Protein AF-0000000073223375 (afdb_homodimer)

Secondary structure (DSSP, 8-state):
-----TTEEEEEESSGGG-EEEEEEHHHHTSHHHHHHHHHHHHHH-TTTSSEEE-S-HHHHHHHHHHH-SSSS-SEEE-/-----TTEEEEEESSGGG-EEEEEEHHHHTSHHHHHHHHHHHHHH-TTTSSEEE-S-HHHHHHHHHHH-SSSS-SEEE-

Solvent-accessible surface area (backbone atoms only — not comparable to full-atom values): 8480 Å² total; per-residue (Å²): 123,81,75,78,53,87,66,47,43,60,31,38,26,20,59,82,90,60,50,43,55,32,33,31,26,50,73,37,52,60,32,67,68,45,43,49,44,37,52,53,17,15,68,73,62,32,63,86,55,16,18,31,26,30,69,45,58,50,68,59,50,53,50,49,35,52,65,58,35,92,47,9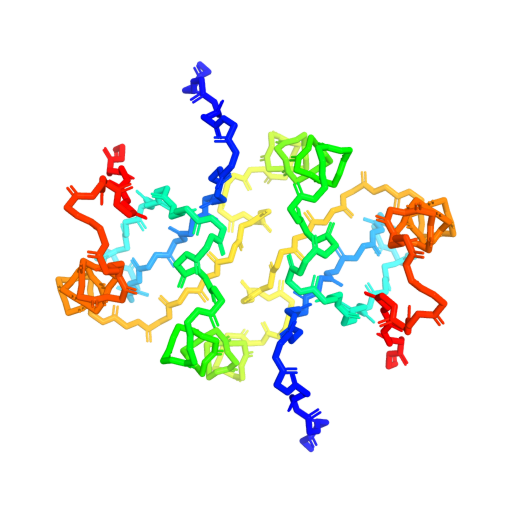7,55,80,30,54,46,78,113,124,80,74,77,53,85,66,46,44,61,31,36,27,20,60,83,92,61,50,43,55,31,34,31,27,51,71,36,51,60,32,66,72,47,43,51,44,35,52,52,16,15,68,73,62,32,66,83,55,16,18,31,26,30,70,45,60,52,69,60,50,53,52,50,35,54,65,58,35,92,46,96,55,78,32,56,46,80,113

Sequence (158 aa):
MEQVRKGYVPVLVGKGKSTEKIWVSIEAIQHPTVVQLLHQSADELGYQQGVLRIIYDVNIFKDIIHNASNNYLSTYICIMEQVRKGYVPVLVGKGKSTEKIWVSIEAIQHPTVVQLLHQSADELGYQQGVLRIIYDVNIFKDIIHNASNNYLSTYICI

Organism: Cajanus cajan (NCBI:txid3821)

InterPro domains:
  IPR003676 Small auxin-up RNA [PF02519] (4-65)
  IPR003676 Small auxin-up RNA [PTHR31374] (4-65)

Foldseek 3Di:
DPPLPPQWDWDWDDDDPPIDIDTHGPVVCPPPVNVVVLVVVCVVVPVVVSDDDDDDDPVVVCVVQCVVDPDNDRSDDDD/DPPLPPQWDWDWDDDDPPTDIDTHGPVVCPPPVNVVVLVVVCVVVPVVVSDDDDDDDPVVVCVVQCVVDPDNDRSDDDD

Structure (mmCIF, N/CA/C/O backbone):
data_AF-0000000073223375-model_v1
#
loop_
_entity.id
_entity.type
_entity.pdbx_description
1 polymer 'Uncharacterized protein'
#
loop_
_atom_site.group_PDB
_atom_site.id
_atom_site.type_symbol
_atom_site.label_atom_id
_atom_site.label_alt_id
_atom_site.label_comp_id
_atom_site.label_asym_id
_atom_site.label_entity_id
_atom_site.label_seq_id
_atom_site.pdbx_PDB_ins_code
_atom_site.Cartn_x
_atom_site.Cartn_y
_atom_site.Cartn_z
_atom_site.occupancy
_atom_site.B_iso_or_equiv
_atom_site.auth_seq_id
_atom_site.auth_comp_id
_atom_site.auth_asym_id
_atom_site.auth_atom_id
_atom_site.pdbx_PDB_model_num
ATOM 1 N N . MET A 1 1 ? -1.456 12.875 -15.969 1 30.23 1 MET A N 1
ATOM 2 C CA . MET A 1 1 ? -1.954 11.719 -15.234 1 30.23 1 MET A CA 1
ATOM 3 C C . MET A 1 1 ? -1.073 10.5 -15.492 1 30.23 1 MET A C 1
ATOM 5 O O . MET A 1 1 ? -0.977 10.016 -16.625 1 30.23 1 MET A O 1
ATOM 9 N N . GLU A 1 2 ? -0.02 10.414 -14.742 1 42.69 2 GLU A N 1
ATOM 10 C CA . GLU A 1 2 ? 0.84 9.273 -15.047 1 42.69 2 GLU A CA 1
ATOM 11 C C . GLU A 1 2 ? 0.046 7.969 -15.055 1 42.69 2 GLU A C 1
ATOM 13 O O . GLU A 1 2 ? -0.894 7.801 -14.273 1 42.69 2 GLU A O 1
ATOM 18 N N . GLN A 1 3 ? -0.211 7.508 -16.094 1 43.41 3 GLN A N 1
ATOM 19 C CA . GLN A 1 3 ? -0.969 6.277 -16.312 1 43.41 3 GLN A CA 1
ATOM 20 C C . GLN A 1 3 ? -0.604 5.223 -15.266 1 43.41 3 GLN A C 1
ATOM 22 O O . GLN A 1 3 ? 0.572 4.898 -15.094 1 43.41 3 GLN A O 1
ATOM 27 N N . VAL A 1 4 ? -1.382 5.199 -14.156 1 52.53 4 VAL A N 1
ATOM 28 C CA . VAL A 1 4 ? -1.35 4.145 -13.156 1 52.53 4 VAL A CA 1
ATOM 29 C C . VAL A 1 4 ? -1.248 2.783 -13.844 1 52.53 4 VAL A C 1
ATOM 31 O O . VAL A 1 4 ? -2.008 2.488 -14.766 1 52.53 4 VAL A O 1
ATOM 34 N N . ARG A 1 5 ? -0.067 2.256 -13.875 1 58.19 5 ARG A N 1
ATOM 35 C CA . ARG A 1 5 ? 0.084 0.911 -14.422 1 58.19 5 ARG A CA 1
ATOM 36 C C . ARG A 1 5 ? -0.666 -0.113 -13.578 1 58.19 5 ARG A C 1
ATOM 38 O O . ARG A 1 5 ? -0.575 -0.096 -12.344 1 58.19 5 ARG A O 1
ATOM 45 N N . LYS A 1 6 ? -1.562 -0.771 -14.172 1 62.94 6 LYS A N 1
ATOM 46 C CA . LYS A 1 6 ? -2.23 -1.904 -13.539 1 62.94 6 LYS A CA 1
ATOM 47 C C . LYS A 1 6 ? -1.228 -2.801 -12.82 1 62.94 6 LYS A C 1
ATOM 49 O O . LYS A 1 6 ? -0.132 -3.049 -13.328 1 62.94 6 LYS A O 1
ATOM 54 N N . GLY A 1 7 ? -1.482 -3.184 -11.484 1 69.62 7 GLY A N 1
ATOM 55 C CA . GLY A 1 7 ? -0.642 -4.121 -10.758 1 69.62 7 GLY A CA 1
ATOM 56 C C . GLY A 1 7 ? 0.443 -3.447 -9.945 1 69.62 7 GLY A C 1
ATOM 57 O O . GLY A 1 7 ? 1.255 -4.117 -9.305 1 69.62 7 GLY A O 1
ATOM 58 N N . TYR A 1 8 ? 0.404 -2.035 -10.094 1 79.62 8 TYR A N 1
ATOM 59 C CA . TYR A 1 8 ? 1.424 -1.325 -9.328 1 79.62 8 TYR A CA 1
ATOM 60 C C . TYR A 1 8 ? 0.788 -0.421 -8.281 1 79.62 8 TYR A C 1
ATOM 62 O O . TYR A 1 8 ? -0.324 0.075 -8.469 1 79.62 8 TYR A O 1
ATOM 70 N N . VAL A 1 9 ? 1.476 -0.187 -7.172 1 81.31 9 VAL A N 1
ATOM 71 C CA . VAL A 1 9 ? 1.057 0.727 -6.117 1 81.31 9 VAL A CA 1
ATOM 72 C C . VAL A 1 9 ? 2.115 1.81 -5.918 1 81.31 9 VAL A C 1
ATOM 74 O O . VAL A 1 9 ? 3.314 1.527 -5.957 1 81.31 9 VAL A O 1
ATOM 77 N N . PRO A 1 10 ? 1.674 3.021 -5.844 1 84.31 10 PRO A N 1
ATOM 78 C CA . PRO A 1 10 ? 2.643 4.086 -5.57 1 84.31 10 PRO A CA 1
ATOM 79 C C . PRO A 1 10 ? 3.209 4.016 -4.156 1 84.31 10 PRO A C 1
ATOM 81 O O . PRO A 1 10 ? 2.463 3.787 -3.199 1 84.31 10 PRO A O 1
ATOM 84 N N . VAL A 1 11 ? 4.516 4.184 -3.996 1 89.94 11 VAL A N 1
ATOM 85 C CA . VAL A 1 11 ? 5.23 4.191 -2.721 1 89.94 11 VAL A CA 1
ATOM 86 C C . VAL A 1 11 ? 6.184 5.379 -2.672 1 89.94 11 VAL A C 1
ATOM 88 O O . VAL A 1 11 ? 6.953 5.609 -3.609 1 89.94 11 VAL A O 1
ATOM 91 N N . LEU A 1 12 ? 6.051 6.164 -1.656 1 91.06 12 LEU A N 1
ATOM 92 C CA . LEU A 1 12 ? 7.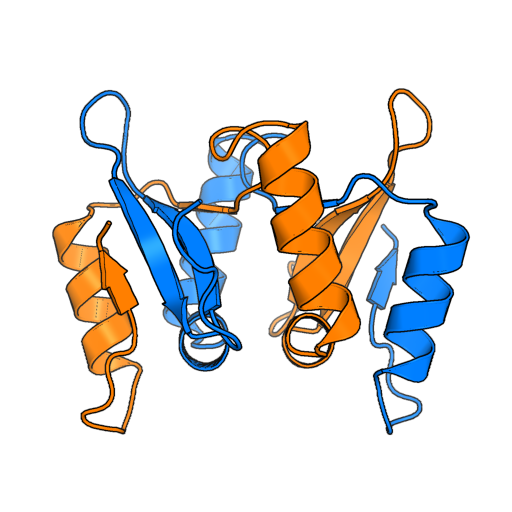047 7.191 -1.392 1 91.06 12 LEU A CA 1
ATOM 93 C C . LEU A 1 12 ? 8.164 6.652 -0.506 1 91.06 12 LEU A C 1
ATOM 95 O O . LEU A 1 12 ? 7.906 6.152 0.592 1 91.06 12 LEU A O 1
ATOM 99 N N . VAL A 1 13 ? 9.297 6.656 -1.009 1 93.81 13 VAL A N 1
ATOM 100 C CA . VAL A 1 13 ? 10.438 6.117 -0.274 1 93.81 13 VAL A CA 1
ATOM 101 C C . VAL A 1 13 ? 11.453 7.227 -0.014 1 93.81 13 VAL A C 1
ATOM 103 O O . VAL A 1 13 ? 11.75 8.031 -0.903 1 93.81 13 VAL A O 1
ATOM 106 N N . GLY A 1 14 ? 11.883 7.25 1.229 1 93.44 14 GLY A N 1
ATOM 107 C CA . GLY A 1 14 ? 12.945 8.195 1.545 1 93.44 14 GLY A CA 1
ATOM 108 C C . GLY A 1 14 ? 12.719 8.922 2.857 1 93.44 14 GLY A C 1
ATOM 109 O O . GLY A 1 14 ? 11.758 8.648 3.572 1 93.44 14 GLY A O 1
ATOM 110 N N . LYS A 1 15 ? 13.664 9.805 3.092 1 87.75 15 LYS A N 1
ATOM 111 C CA . LYS A 1 15 ? 13.625 10.656 4.281 1 87.75 15 LYS A CA 1
ATOM 112 C C . LYS A 1 15 ? 13.719 12.125 3.906 1 87.75 15 LYS A C 1
ATOM 114 O O . LYS A 1 15 ? 14.625 12.523 3.164 1 87.75 15 LYS A O 1
ATOM 119 N N . GLY A 1 16 ? 12.797 12.891 4.289 1 83.12 16 GLY A N 1
ATOM 120 C CA . GLY A 1 16 ? 12.859 14.328 4.062 1 83.12 16 GLY A CA 1
ATOM 121 C C . GLY A 1 16 ? 12.906 14.695 2.592 1 83.12 16 GLY A C 1
ATOM 122 O O . GLY A 1 16 ? 12.062 14.258 1.807 1 83.12 16 GLY A O 1
ATOM 123 N N . LYS A 1 17 ? 13.945 15.438 2.127 1 85.56 17 LYS A N 1
ATOM 124 C CA . LYS A 1 17 ? 14.078 15.961 0.772 1 85.56 17 LYS A CA 1
ATOM 125 C C . LYS A 1 17 ? 14.547 14.875 -0.197 1 85.56 17 LYS A C 1
ATOM 127 O O . LYS A 1 17 ? 14.461 15.047 -1.415 1 85.56 17 LYS A O 1
ATOM 132 N N . SER A 1 18 ? 14.961 13.781 0.251 1 88.69 18 SER A N 1
ATOM 133 C CA . SER A 1 18 ? 15.453 12.703 -0.593 1 88.69 18 SER A CA 1
ATOM 134 C C . SER A 1 18 ? 14.352 11.68 -0.876 1 88.69 18 SER A C 1
ATOM 136 O O . SER A 1 18 ? 14.641 10.516 -1.172 1 88.69 18 SER A O 1
ATOM 138 N N . THR A 1 19 ? 13.172 12.062 -0.859 1 89.38 19 THR A N 1
ATOM 139 C CA . THR A 1 19 ? 12.047 11.156 -1.066 1 89.38 19 THR A CA 1
ATOM 140 C C . THR A 1 19 ? 11.719 11.031 -2.551 1 89.38 19 THR A C 1
ATOM 142 O O . THR A 1 19 ? 11.75 12.016 -3.287 1 89.38 19 THR A O 1
ATOM 145 N N . GLU A 1 20 ? 11.453 9.781 -2.998 1 89.69 20 GLU A N 1
ATOM 146 C CA . GLU A 1 20 ? 11.047 9.508 -4.375 1 89.69 20 GLU A CA 1
ATOM 147 C C . GLU A 1 20 ? 9.727 8.75 -4.418 1 89.69 20 GLU A C 1
ATOM 149 O O . GLU A 1 20 ? 9.469 7.887 -3.576 1 89.69 20 GLU A O 1
ATOM 154 N N . LYS A 1 21 ? 8.953 9.086 -5.426 1 87.19 21 LYS A N 1
ATOM 155 C CA . LYS A 1 21 ? 7.773 8.289 -5.738 1 87.19 21 LYS A CA 1
ATOM 156 C C . LYS A 1 21 ? 8.117 7.121 -6.66 1 87.19 21 LYS A C 1
ATOM 158 O O . LYS A 1 21 ? 8.664 7.32 -7.746 1 87.19 21 LYS A O 1
ATOM 163 N N . ILE A 1 22 ? 7.84 5.918 -6.184 1 88.69 22 ILE A N 1
ATOM 164 C CA . ILE A 1 22 ? 8.156 4.703 -6.93 1 88.69 22 ILE A CA 1
ATOM 165 C C . ILE A 1 22 ? 6.891 3.875 -7.129 1 88.69 22 ILE A C 1
ATOM 167 O O . ILE A 1 22 ? 6.137 3.646 -6.18 1 88.69 22 ILE A O 1
ATOM 171 N N . TRP A 1 23 ? 6.73 3.469 -8.289 1 83.69 23 TRP A N 1
ATOM 172 C CA . TRP A 1 23 ? 5.676 2.502 -8.57 1 83.69 23 TRP A CA 1
ATOM 173 C C . TRP A 1 23 ? 6.188 1.074 -8.414 1 83.69 23 TRP A C 1
ATOM 175 O O . TRP A 1 23 ? 7.102 0.655 -9.133 1 83.69 23 TRP A O 1
ATOM 185 N N . VAL A 1 24 ? 5.652 0.366 -7.434 1 87.44 24 VAL A N 1
ATOM 186 C CA . VAL A 1 24 ? 6.121 -0.971 -7.09 1 87.44 24 VAL A CA 1
ATOM 187 C C . VAL A 1 24 ? 5.051 -2.002 -7.441 1 87.44 24 VAL A C 1
ATOM 189 O O . VAL A 1 24 ? 3.867 -1.79 -7.18 1 87.44 24 VAL A O 1
ATOM 192 N N . SER A 1 25 ? 5.449 -3.061 -8.141 1 81.5 25 SER A N 1
ATOM 193 C CA . SER A 1 25 ? 4.484 -4.121 -8.422 1 81.5 25 SER A CA 1
ATOM 194 C C . SER A 1 25 ? 3.889 -4.68 -7.133 1 81.5 25 SER A C 1
ATOM 196 O O . SER A 1 25 ? 4.562 -4.727 -6.098 1 81.5 25 SER A O 1
ATOM 198 N N . ILE A 1 26 ? 2.684 -5.066 -7.102 1 76.31 26 ILE A N 1
ATOM 199 C CA . ILE A 1 26 ? 2.004 -5.621 -5.938 1 76.31 26 ILE A CA 1
ATOM 200 C C . ILE A 1 26 ? 2.738 -6.867 -5.457 1 76.31 26 ILE A C 1
ATOM 202 O O . ILE A 1 26 ? 2.844 -7.109 -4.25 1 76.31 26 ILE A O 1
ATOM 206 N N . GLU A 1 27 ? 3.227 -7.645 -6.441 1 76.56 27 GLU A N 1
ATOM 207 C CA . GLU A 1 27 ? 3.98 -8.844 -6.082 1 76.56 27 GLU A CA 1
ATOM 208 C C . GLU A 1 27 ? 5.199 -8.492 -5.238 1 76.56 27 GLU A C 1
ATOM 210 O O . GLU A 1 27 ? 5.48 -9.156 -4.238 1 76.56 27 GLU A O 1
ATOM 215 N N . ALA A 1 28 ? 5.879 -7.457 -5.602 1 82.94 28 ALA A N 1
ATOM 216 C CA . ALA A 1 28 ? 7.09 -7.059 -4.891 1 82.94 28 ALA A CA 1
ATOM 217 C C . ALA A 1 28 ? 6.766 -6.555 -3.486 1 82.94 28 ALA A C 1
ATOM 219 O O . ALA A 1 28 ? 7.566 -6.711 -2.562 1 82.94 28 ALA A O 1
ATOM 220 N N . ILE A 1 29 ? 5.598 -5.918 -3.289 1 83.31 29 ILE A N 1
ATOM 221 C CA . ILE A 1 29 ? 5.195 -5.367 -2 1 83.31 29 ILE A CA 1
ATOM 222 C C . ILE A 1 29 ? 5.004 -6.5 -0.993 1 83.31 29 ILE A C 1
ATOM 224 O O . ILE A 1 29 ? 5.184 -6.305 0.212 1 83.31 29 ILE A O 1
ATOM 228 N N . GLN A 1 30 ? 4.723 -7.723 -1.64 1 79.06 30 GLN A N 1
ATOM 229 C CA . GLN A 1 30 ? 4.426 -8.852 -0.77 1 79.06 30 GLN A CA 1
ATOM 230 C C . GLN A 1 30 ? 5.707 -9.492 -0.243 1 79.06 30 GLN A C 1
ATOM 232 O O . GLN A 1 30 ? 5.66 -10.336 0.66 1 79.06 30 GLN A O 1
ATOM 237 N N . HIS A 1 31 ? 6.699 -9.156 -0.849 1 83.06 31 HIS A N 1
ATOM 238 C CA . HIS A 1 31 ? 7.961 -9.719 -0.374 1 83.06 31 HIS A CA 1
ATOM 239 C C . HIS A 1 31 ? 8.188 -9.391 1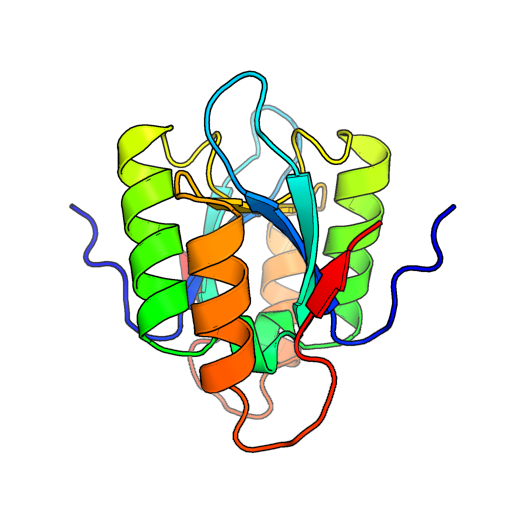.098 1 83.06 31 HIS A C 1
ATOM 241 O O . HIS A 1 31 ? 8.031 -8.234 1.513 1 83.06 31 HIS A O 1
ATOM 247 N N . PRO A 1 32 ? 8.609 -10.359 1.864 1 83.12 32 PRO A N 1
ATOM 248 C CA . PRO A 1 32 ? 8.711 -10.195 3.316 1 83.12 32 PRO A CA 1
ATOM 249 C C . PRO A 1 32 ? 9.555 -8.992 3.717 1 83.12 32 PRO A C 1
ATOM 251 O O . PRO A 1 32 ? 9.203 -8.273 4.656 1 83.12 32 PRO A O 1
ATOM 254 N N . THR A 1 33 ? 10.617 -8.703 3.037 1 87.19 33 THR A N 1
ATOM 255 C CA . THR A 1 33 ? 11.477 -7.566 3.354 1 87.19 33 THR A CA 1
ATOM 256 C C . THR A 1 33 ? 10.727 -6.25 3.182 1 87.19 33 THR A C 1
ATOM 258 O O . THR A 1 33 ? 10.844 -5.352 4.016 1 87.19 33 THR A O 1
ATOM 261 N N . VAL A 1 34 ? 9.922 -6.168 2.154 1 88.56 34 VAL A N 1
ATOM 262 C CA . VAL A 1 34 ? 9.18 -4.938 1.871 1 88.56 34 VAL A CA 1
ATOM 263 C C . VAL A 1 34 ? 8.07 -4.754 2.9 1 88.56 34 VAL A C 1
ATOM 265 O O . VAL A 1 34 ? 7.871 -3.65 3.414 1 88.56 34 VAL A O 1
ATOM 268 N N . VAL A 1 35 ? 7.445 -5.836 3.213 1 83.56 35 VAL A N 1
ATOM 269 C CA . VAL A 1 35 ? 6.395 -5.773 4.223 1 83.56 35 VAL A CA 1
ATOM 270 C C . VAL A 1 35 ? 6.977 -5.289 5.547 1 83.56 35 VAL A C 1
ATOM 272 O O . VAL A 1 35 ? 6.379 -4.449 6.223 1 83.56 35 VAL A O 1
ATOM 275 N N . GLN A 1 36 ? 8.133 -5.809 5.887 1 87.5 36 GLN A N 1
ATOM 276 C CA . GLN A 1 36 ? 8.789 -5.379 7.113 1 87.5 36 GLN A CA 1
ATOM 277 C C . GLN A 1 36 ? 9.109 -3.885 7.078 1 87.5 36 GLN A C 1
ATOM 279 O O . GLN A 1 36 ? 8.922 -3.182 8.07 1 87.5 36 GLN A O 1
ATOM 284 N N . LEU A 1 37 ? 9.578 -3.383 5.949 1 91.06 37 LEU A N 1
ATOM 285 C CA . LEU A 1 37 ? 9.891 -1.964 5.809 1 91.06 37 LEU A CA 1
ATOM 286 C C . LEU A 1 37 ? 8.625 -1.116 5.945 1 91.06 37 LEU A C 1
ATOM 288 O O . LEU A 1 37 ? 8.656 -0.048 6.559 1 91.06 37 LEU A O 1
ATOM 292 N N . LEU A 1 38 ? 7.523 -1.575 5.434 1 87.94 38 LEU A N 1
ATOM 293 C CA . LEU A 1 38 ? 6.25 -0.872 5.547 1 87.94 38 LEU A CA 1
ATOM 294 C C . LEU A 1 38 ? 5.828 -0.742 7.004 1 87.94 38 LEU A C 1
ATOM 296 O O . LEU A 1 38 ? 5.426 0.337 7.445 1 87.94 38 LEU A O 1
ATOM 300 N N . HIS A 1 39 ? 5.988 -1.837 7.719 1 84.38 39 HIS A N 1
ATOM 301 C CA . HIS A 1 39 ? 5.605 -1.818 9.125 1 84.38 39 HIS A CA 1
ATOM 302 C C . HIS A 1 39 ? 6.508 -0.894 9.93 1 84.38 39 HIS A C 1
ATOM 304 O O . HIS A 1 39 ? 6.027 -0.107 10.75 1 84.38 39 HIS A O 1
ATOM 310 N N . GLN A 1 40 ? 7.719 -1.002 9.719 1 88.19 40 GLN A N 1
ATOM 311 C CA . GLN A 1 40 ? 8.672 -0.141 10.406 1 88.19 40 GLN A CA 1
ATOM 312 C C . GLN A 1 40 ? 8.398 1.331 10.117 1 88.19 40 GLN A C 1
ATOM 314 O O . GLN A 1 40 ? 8.477 2.172 11.016 1 88.19 40 GLN A O 1
ATOM 319 N N . SER A 1 41 ? 8.094 1.678 8.891 1 90.25 41 SER A N 1
ATOM 320 C CA . SER A 1 41 ? 7.824 3.061 8.508 1 90.25 41 SER A CA 1
ATOM 321 C C . SER A 1 41 ? 6.559 3.584 9.172 1 90.25 41 SER A C 1
ATOM 323 O O . SER A 1 41 ? 6.512 4.734 9.609 1 90.25 41 SER A O 1
ATOM 325 N N . ALA A 1 42 ? 5.551 2.744 9.211 1 83.5 42 ALA A N 1
ATOM 326 C CA . ALA A 1 42 ? 4.316 3.121 9.891 1 83.5 42 ALA A CA 1
ATOM 327 C C . ALA A 1 42 ? 4.57 3.389 11.375 1 83.5 42 ALA A C 1
ATOM 329 O O . ALA A 1 42 ? 3.994 4.316 11.945 1 83.5 42 ALA A O 1
ATOM 330 N N . ASP A 1 43 ? 5.41 2.615 11.93 1 82.94 43 ASP A N 1
ATOM 331 C CA . ASP A 1 43 ? 5.766 2.818 13.336 1 82.94 43 ASP A CA 1
ATOM 332 C C . ASP A 1 43 ? 6.496 4.145 13.523 1 82.94 43 ASP A C 1
ATOM 334 O O . ASP A 1 43 ? 6.285 4.836 14.523 1 82.94 43 ASP A O 1
ATOM 338 N N . GLU A 1 44 ? 7.336 4.461 12.617 1 86.25 44 GLU A N 1
ATOM 339 C CA . GLU A 1 44 ? 8.148 5.676 12.695 1 86.25 44 GLU A CA 1
ATOM 340 C C . GLU A 1 44 ? 7.32 6.914 12.375 1 86.25 44 GLU A C 1
ATOM 342 O O . GLU A 1 44 ? 7.445 7.941 13.047 1 86.25 44 GLU A O 1
ATOM 347 N N . LEU A 1 45 ? 6.523 6.891 11.32 1 84.88 45 LEU A N 1
ATOM 348 C CA . LEU A 1 45 ? 5.742 8.031 10.844 1 84.88 45 LEU A CA 1
ATOM 349 C C . LEU A 1 45 ? 4.398 8.102 11.555 1 84.88 45 LEU A C 1
ATOM 351 O O . LEU A 1 45 ? 3.785 9.172 11.625 1 84.88 45 LEU A O 1
ATOM 355 N N . GLY A 1 46 ? 3.984 7.07 12.102 1 81.44 46 GLY A N 1
ATOM 356 C CA . GLY A 1 46 ? 2.602 6.941 12.531 1 81.44 46 GLY A CA 1
ATOM 357 C C . GLY A 1 46 ? 1.699 6.348 11.469 1 81.44 46 GLY A C 1
ATOM 358 O O . GLY A 1 46 ? 1.838 6.66 10.281 1 81.44 46 GLY A O 1
ATOM 359 N N . TYR A 1 47 ? 0.822 5.43 11.773 1 74.81 47 TYR A N 1
ATOM 360 C CA . TYR A 1 47 ? -0.045 4.715 10.844 1 74.81 47 TYR A CA 1
ATOM 361 C C . TYR A 1 47 ? -0.866 5.688 10 1 74.81 47 TYR A C 1
ATOM 363 O O . TYR A 1 47 ? -1.247 5.371 8.875 1 74.81 47 TYR A O 1
ATOM 371 N N . GLN A 1 48 ? -1.012 6.82 10.516 1 75.75 48 GLN A N 1
ATOM 372 C CA . GLN A 1 48 ? -1.776 7.793 9.734 1 75.75 48 GLN A CA 1
ATOM 373 C C . GLN A 1 48 ? -0.952 8.344 8.578 1 75.75 48 GLN A C 1
ATOM 375 O O . GLN A 1 48 ? -1.508 8.805 7.578 1 75.75 48 GLN A O 1
ATOM 380 N N . GLN A 1 49 ? 0.371 8.258 8.664 1 78 49 GLN A N 1
ATOM 381 C CA . GLN A 1 49 ? 1.227 8.867 7.648 1 78 49 GLN A CA 1
ATOM 382 C C . GLN A 1 49 ? 1.928 7.797 6.816 1 78 49 GLN A C 1
ATOM 384 O O . GLN A 1 49 ? 2.346 8.055 5.684 1 78 49 GLN A O 1
ATOM 389 N N . GLY A 1 50 ? 2.037 6.527 7.27 1 84.38 50 GLY A N 1
ATOM 390 C CA . GLY A 1 50 ? 2.826 5.492 6.617 1 84.38 50 GLY A CA 1
ATOM 391 C C . GLY A 1 50 ? 1.978 4.422 5.957 1 84.38 50 GLY A C 1
ATOM 392 O O . GLY A 1 50 ? 2.471 3.334 5.652 1 84.38 50 GLY A O 1
ATOM 393 N N . VAL A 1 51 ? 0.677 4.793 5.766 1 85.44 51 VAL A N 1
ATOM 394 C CA . VAL A 1 51 ? -0.242 3.76 5.301 1 85.44 51 VAL A CA 1
ATOM 395 C C . VAL A 1 51 ? -0.996 4.258 4.066 1 85.44 51 VAL A C 1
ATOM 397 O O . VAL A 1 51 ? -1.005 5.457 3.781 1 85.44 51 VAL A O 1
ATOM 400 N N . LEU A 1 52 ? -1.538 3.326 3.33 1 89.69 52 LEU A N 1
ATOM 401 C CA . LEU A 1 52 ? -2.426 3.686 2.229 1 89.69 52 LEU A CA 1
ATOM 402 C C . LEU A 1 52 ? -3.719 4.301 2.754 1 89.69 52 LEU A C 1
ATOM 404 O O . LEU A 1 52 ? -4.227 3.893 3.801 1 89.69 52 LEU A O 1
ATOM 408 N N . ARG A 1 53 ? -4.168 5.215 2.014 1 91 53 ARG A N 1
ATOM 409 C CA . ARG A 1 53 ? -5.449 5.828 2.34 1 91 53 ARG A CA 1
ATOM 410 C C . ARG A 1 53 ? -6.434 5.688 1.185 1 91 53 ARG A C 1
ATOM 412 O O . ARG A 1 53 ? -6.086 5.949 0.031 1 91 53 ARG A O 1
ATOM 419 N N . ILE A 1 54 ? -7.527 5.254 1.464 1 93.12 54 ILE A N 1
ATOM 420 C CA . ILE A 1 54 ? -8.609 5.109 0.5 1 93.12 54 ILE A CA 1
ATOM 421 C C . ILE A 1 54 ? -9.797 5.973 0.928 1 93.12 54 ILE A C 1
ATOM 423 O O . ILE A 1 54 ? -10.328 5.812 2.031 1 93.12 54 ILE A O 1
ATOM 427 N N . ILE A 1 55 ? -10.164 6.891 0.132 1 94.19 55 ILE A N 1
ATOM 428 C CA . ILE A 1 55 ? -11.328 7.738 0.347 1 94.19 55 ILE A CA 1
ATOM 429 C C . ILE A 1 55 ? -12.57 7.062 -0.234 1 94.19 55 ILE A C 1
ATOM 431 O O . ILE A 1 55 ? -12.883 7.23 -1.416 1 94.19 55 ILE A O 1
ATOM 435 N N . TYR A 1 56 ? -13.219 6.293 0.57 1 95.38 56 TYR A N 1
ATOM 436 C CA . TYR A 1 56 ? -14.383 5.5 0.181 1 95.38 56 TYR A CA 1
ATOM 437 C C . TYR A 1 56 ? -15.211 5.109 1.399 1 95.38 56 TYR A C 1
ATOM 439 O O . TYR A 1 56 ? -14.766 5.27 2.537 1 95.38 56 TYR A O 1
ATOM 447 N N . ASP A 1 57 ? -16.391 4.73 1.183 1 96.12 57 ASP A N 1
ATOM 448 C CA . ASP A 1 57 ? -17.219 4.234 2.273 1 96.12 57 ASP A CA 1
ATOM 449 C C . ASP A 1 57 ? -16.641 2.963 2.879 1 96.12 57 ASP A C 1
ATOM 451 O O . ASP A 1 57 ? -16.422 1.977 2.174 1 96.12 57 ASP A O 1
ATOM 455 N N . VAL A 1 58 ? -16.438 2.99 4.199 1 94.44 58 VAL A N 1
ATOM 456 C CA . VAL A 1 58 ? -15.758 1.907 4.898 1 94.44 58 VAL A CA 1
ATOM 457 C C . VAL A 1 58 ? -16.5 0.595 4.676 1 94.44 58 VAL A C 1
ATOM 459 O O . VAL A 1 58 ? -15.891 -0.436 4.387 1 94.44 58 VAL A O 1
ATOM 462 N N . ASN A 1 59 ? -17.797 0.623 4.773 1 94.31 59 ASN A N 1
ATOM 463 C CA . ASN A 1 59 ? -18.594 -0.6 4.668 1 94.31 59 ASN A CA 1
ATOM 464 C C . ASN A 1 59 ? -18.594 -1.148 3.244 1 94.31 59 ASN A C 1
ATOM 466 O O . ASN A 1 59 ? -18.531 -2.361 3.041 1 94.31 59 ASN A O 1
ATOM 470 N N . ILE A 1 60 ? -18.641 -0.283 2.326 1 95 60 ILE A N 1
ATOM 471 C CA . ILE A 1 60 ? -18.594 -0.721 0.934 1 95 60 ILE A CA 1
ATOM 472 C C . ILE A 1 60 ? -17.234 -1.312 0.613 1 95 60 ILE A C 1
ATOM 474 O O . ILE A 1 60 ? -17.125 -2.328 -0.077 1 95 60 ILE A O 1
ATOM 478 N N . PHE A 1 61 ? -16.156 -0.754 1.143 1 94.44 61 PHE A N 1
ATOM 479 C CA . PHE A 1 61 ? -14.812 -1.27 0.947 1 94.44 61 PHE A CA 1
ATOM 480 C C . PHE A 1 61 ? -14.68 -2.672 1.53 1 94.44 61 PHE A C 1
ATOM 482 O O . PHE A 1 61 ? -14.148 -3.572 0.878 1 94.44 61 PHE A O 1
ATOM 489 N N . LYS A 1 62 ? -15.211 -2.865 2.719 1 91.44 62 LYS A N 1
ATOM 490 C CA . LYS A 1 62 ? -15.164 -4.18 3.354 1 91.44 62 LYS A CA 1
ATOM 491 C C . LYS A 1 62 ? -15.867 -5.23 2.502 1 91.44 62 LYS A C 1
ATOM 493 O O . LYS A 1 62 ? -15.383 -6.352 2.361 1 91.44 62 LYS A O 1
ATOM 498 N N . ASP A 1 63 ? -16.969 -4.785 1.893 1 91.38 63 ASP A N 1
ATOM 499 C CA . ASP A 1 63 ? -17.719 -5.688 1.012 1 91.38 63 ASP A CA 1
ATOM 500 C C . ASP A 1 63 ? -16.891 -6.035 -0.229 1 91.38 63 ASP A C 1
ATOM 502 O O . ASP A 1 63 ? -16.891 -7.18 -0.682 1 91.38 63 ASP A O 1
ATOM 506 N N . ILE A 1 64 ? -16.234 -5.062 -0.76 1 90.88 64 ILE A N 1
ATOM 507 C CA . ILE A 1 64 ? -15.43 -5.262 -1.958 1 90.88 64 ILE A CA 1
ATOM 508 C C . ILE A 1 64 ? -14.328 -6.281 -1.674 1 90.88 64 ILE A C 1
ATOM 510 O O . ILE A 1 64 ? -14.148 -7.234 -2.434 1 90.88 64 ILE A O 1
ATOM 514 N N . ILE A 1 65 ? -13.578 -6.07 -0.534 1 89.62 65 ILE A N 1
ATOM 515 C CA . ILE A 1 65 ? -12.453 -6.957 -0.249 1 89.62 65 ILE A CA 1
ATOM 516 C C . ILE A 1 65 ? -12.977 -8.352 0.103 1 89.62 65 ILE A C 1
ATOM 518 O O . ILE A 1 65 ? -12.344 -9.359 -0.226 1 89.62 65 ILE A O 1
ATOM 522 N N . HIS A 1 66 ? -14.023 -8.445 0.781 1 84.94 66 HIS A N 1
ATOM 523 C CA . HIS A 1 66 ? -14.648 -9.734 1.081 1 84.94 66 HIS A CA 1
ATOM 524 C C . HIS A 1 66 ? -14.953 -10.508 -0.196 1 84.94 66 HIS A C 1
ATOM 526 O O . HIS A 1 66 ? -14.734 -11.719 -0.259 1 84.94 66 HIS A O 1
ATOM 532 N N . ASN A 1 67 ? -15.43 -9.789 -1.191 1 84.88 67 ASN A N 1
ATOM 533 C CA . ASN A 1 67 ? -15.812 -10.422 -2.447 1 84.88 67 ASN A CA 1
ATOM 534 C C . ASN A 1 67 ? -14.602 -10.672 -3.34 1 84.88 67 ASN A C 1
ATOM 536 O O . ASN A 1 67 ? -14.664 -11.484 -4.266 1 84.88 67 ASN A O 1
ATOM 540 N N . ALA A 1 68 ? -13.578 -9.891 -3.141 1 79.31 68 ALA A N 1
ATOM 541 C CA . ALA A 1 68 ? -12.367 -10.016 -3.949 1 79.31 68 ALA A CA 1
ATOM 542 C C . ALA A 1 68 ? -11.641 -11.328 -3.643 1 79.31 68 ALA A C 1
ATOM 544 O O . ALA A 1 68 ? -10.836 -11.797 -4.453 1 79.31 68 ALA A O 1
ATOM 545 N N . SER A 1 69 ? -11.82 -11.844 -2.498 1 69.69 69 SER A N 1
ATOM 546 C CA . SER A 1 69 ? -11.164 -13.094 -2.119 1 69.69 69 SER A CA 1
ATOM 547 C C . SER A 1 69 ? -12.023 -14.297 -2.496 1 69.69 69 SER A C 1
ATOM 549 O O . SER A 1 69 ? -13.25 -14.258 -2.379 1 69.69 69 SER A O 1
ATOM 551 N N . ASN A 1 70 ? -11.562 -14.977 -3.477 1 61.94 70 ASN A N 1
ATOM 552 C CA . ASN A 1 70 ? -12.273 -16.219 -3.793 1 61.94 70 ASN A CA 1
ATOM 553 C C . ASN A 1 70 ? -12.328 -17.1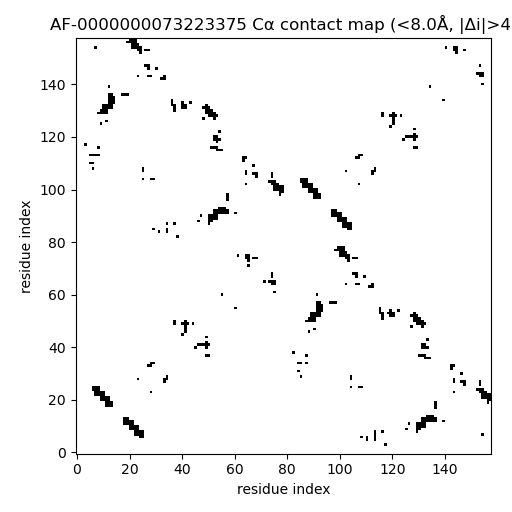56 -2.59 1 61.94 70 ASN A C 1
ATOM 555 O O . ASN A 1 70 ? -13.008 -18.172 -2.633 1 61.94 70 ASN A O 1
ATOM 559 N N . ASN A 1 71 ? -11.562 -16.766 -1.665 1 59.03 71 ASN A N 1
ATOM 560 C CA . ASN A 1 71 ? -11.5 -17.672 -0.523 1 59.03 71 ASN A CA 1
ATOM 561 C C . ASN A 1 71 ? -12.125 -17.047 0.721 1 59.03 71 ASN A C 1
ATOM 563 O O . ASN A 1 71 ? -12.18 -15.828 0.846 1 59.03 71 ASN A O 1
ATOM 567 N N . TYR A 1 72 ? -12.961 -17.797 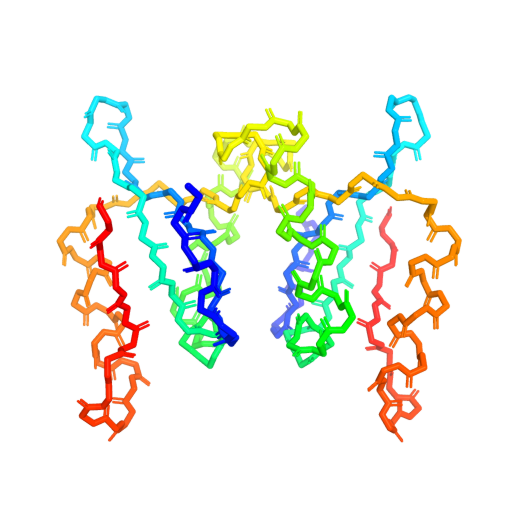1.325 1 55.06 72 TYR A N 1
ATOM 568 C CA . TYR A 1 72 ? -13.641 -17.469 2.574 1 55.06 72 TYR A CA 1
ATOM 569 C C . TYR A 1 72 ? -12.648 -16.953 3.613 1 55.06 72 TYR A C 1
ATOM 571 O O . TYR A 1 72 ? -13.016 -16.719 4.766 1 55.06 72 TYR A O 1
ATOM 579 N N . LEU A 1 73 ? -11.367 -16.688 3.17 1 59.97 73 LEU A N 1
ATOM 580 C CA . LEU A 1 73 ? -10.398 -16.25 4.16 1 59.97 73 LEU A CA 1
ATOM 581 C C . LEU A 1 73 ? -10.594 -14.766 4.488 1 59.97 73 LEU A C 1
ATOM 583 O O . LEU A 1 73 ? -11.055 -13.992 3.645 1 59.97 73 LEU A O 1
ATOM 587 N N . SER A 1 74 ? -10.242 -14.516 5.645 1 66.88 74 SER A N 1
ATOM 588 C CA . SER A 1 74 ? -10.336 -13.125 6.07 1 66.88 74 SER A CA 1
ATOM 589 C C . SER A 1 74 ? -9.461 -12.219 5.207 1 66.88 74 SER A C 1
ATOM 591 O O . SER A 1 74 ? -8.242 -12.383 5.164 1 66.88 74 SER A O 1
ATOM 593 N N . THR A 1 75 ? -10.047 -11.555 4.336 1 79.56 75 THR A N 1
ATOM 594 C CA . THR A 1 75 ? -9.352 -10.664 3.408 1 79.56 75 THR A CA 1
ATOM 595 C C . THR A 1 75 ? -9.008 -9.336 4.086 1 79.56 75 THR A C 1
ATOM 597 O O . THR A 1 75 ? -8.172 -8.586 3.596 1 79.56 75 THR A O 1
ATOM 600 N N . TYR A 1 76 ? -9.633 -9.289 5.371 1 80.12 76 TYR A N 1
ATOM 601 C CA . TYR A 1 76 ? -9.289 -8.078 6.109 1 80.12 76 TYR A CA 1
ATOM 602 C C . TYR A 1 76 ? -9.523 -8.266 7.605 1 80.12 76 TYR A C 1
ATOM 604 O O . TYR A 1 76 ? -10.219 -9.195 8.016 1 80.12 76 TYR A O 1
ATOM 612 N N . ILE A 1 77 ? -8.719 -7.68 8.398 1 76.5 77 ILE A N 1
ATOM 613 C CA . ILE A 1 77 ? -8.906 -7.578 9.844 1 76.5 77 ILE A CA 1
ATOM 614 C C . ILE A 1 77 ? -9.086 -6.117 10.242 1 76.5 77 ILE A C 1
ATOM 616 O O . ILE A 1 77 ? -8.383 -5.238 9.734 1 76.5 77 ILE A O 1
ATOM 620 N N . CYS A 1 78 ? -10.148 -5.867 11 1 69.94 78 CYS A N 1
ATOM 621 C CA . CYS A 1 78 ? -10.359 -4.52 11.508 1 69.94 78 CYS A CA 1
ATOM 622 C C . CYS A 1 78 ? -9.836 -4.383 12.938 1 69.94 78 CYS A C 1
ATOM 624 O O . CYS A 1 78 ? -10.031 -5.277 13.758 1 69.94 78 CYS A O 1
ATOM 626 N N . ILE A 1 79 ? -8.906 -3.408 13.141 1 58.66 79 ILE A N 1
ATOM 627 C CA . ILE A 1 79 ? -8.477 -3.217 14.516 1 58.66 79 ILE A CA 1
ATOM 628 C C . ILE A 1 79 ? -9.242 -2.053 15.141 1 58.66 79 ILE A C 1
ATOM 630 O O . ILE A 1 79 ? -9.586 -1.088 14.453 1 58.66 79 ILE A O 1
ATOM 634 N N . MET B 1 1 ? 1.457 -2.963 20.422 1 29.64 1 MET B N 1
ATOM 635 C CA . MET B 1 1 ? 1.98 -3.236 19.094 1 29.64 1 MET B CA 1
ATOM 636 C C . MET B 1 1 ? 1.096 -4.238 18.359 1 29.64 1 MET B C 1
ATOM 638 O O . MET B 1 1 ? 0.975 -5.391 18.781 1 29.64 1 MET B O 1
ATOM 642 N N . GLU B 1 2 ? 0.033 -3.73 17.781 1 42.38 2 GLU B N 1
ATOM 643 C CA . GLU B 1 2 ? -0.817 -4.723 17.125 1 42.38 2 GLU B CA 1
ATOM 644 C C . GLU B 1 2 ? -0.011 -5.605 16.188 1 42.38 2 GLU B C 1
ATOM 646 O O . GLU B 1 2 ? 0.917 -5.133 15.523 1 42.38 2 GLU B O 1
ATOM 651 N N . GLN B 1 3 ? 0.256 -6.695 16.547 1 43.81 3 GLN B N 1
ATOM 652 C CA . GLN B 1 3 ? 1.025 -7.68 15.797 1 43.81 3 GLN B CA 1
ATOM 653 C C . GLN B 1 3 ? 0.67 -7.637 14.312 1 43.81 3 GLN B C 1
ATOM 655 O O . GLN B 1 3 ? -0.503 -7.738 13.945 1 43.81 3 GLN B O 1
ATOM 660 N N . VAL B 1 4 ? 1.432 -6.816 13.531 1 52.91 4 VAL B N 1
ATOM 661 C CA . VAL B 1 4 ? 1.401 -6.805 12.078 1 52.91 4 VAL B CA 1
ATOM 662 C C . VAL B 1 4 ? 1.318 -8.234 11.547 1 52.91 4 VAL B C 1
ATOM 664 O O . VAL B 1 4 ? 2.098 -9.102 11.953 1 52.91 4 VAL B O 1
ATOM 667 N N . ARG B 1 5 ? 0.128 -8.625 11.188 1 58.47 5 ARG B N 1
ATOM 668 C CA . ARG B 1 5 ? -0.008 -9.945 10.578 1 58.47 5 ARG B CA 1
ATOM 669 C C . ARG B 1 5 ? 0.759 -10.016 9.258 1 58.47 5 ARG B C 1
ATOM 671 O O . ARG B 1 5 ? 0.681 -9.102 8.438 1 58.47 5 ARG B O 1
ATOM 678 N N . LYS B 1 6 ? 1.643 -10.891 9.195 1 63.22 6 LYS B N 1
ATOM 679 C CA . LYS B 1 6 ? 2.33 -11.188 7.941 1 63.22 6 LYS B CA 1
ATOM 680 C C . LYS B 1 6 ? 1.343 -11.273 6.781 1 63.22 6 LYS B C 1
ATOM 682 O O . LYS B 1 6 ? 0.246 -11.82 6.93 1 63.22 6 LYS B O 1
ATOM 687 N N . GLY B 1 7 ? 1.621 -10.578 5.586 1 69.56 7 GLY B N 1
ATOM 688 C CA . GLY B 1 7 ? 0.793 -10.695 4.395 1 69.56 7 GLY B CA 1
ATOM 689 C C . GLY B 1 7 ? -0.301 -9.641 4.328 1 69.56 7 GLY B C 1
ATOM 690 O O . GLY B 1 7 ? -1.106 -9.641 3.393 1 69.56 7 GLY B O 1
ATOM 691 N N . TYR B 1 8 ? -0.281 -8.812 5.473 1 79.38 8 TYR B N 1
ATOM 692 C CA . TYR B 1 8 ? -1.307 -7.777 5.469 1 79.38 8 TYR B CA 1
ATOM 693 C C . TYR B 1 8 ? -0.679 -6.387 5.434 1 79.38 8 TYR B C 1
ATOM 695 O O . TYR B 1 8 ? 0.428 -6.188 5.938 1 79.38 8 TYR B O 1
ATOM 703 N N . VAL B 1 9 ? -1.362 -5.426 4.855 1 81 9 VAL B N 1
ATOM 704 C CA . VAL B 1 9 ? -0.953 -4.023 4.828 1 81 9 VAL B CA 1
ATOM 705 C C . VAL B 1 9 ? -2.035 -3.158 5.469 1 81 9 VAL B C 1
ATOM 707 O O . VAL B 1 9 ? -3.229 -3.383 5.254 1 81 9 VAL B O 1
ATOM 710 N N . PRO B 1 10 ? -1.629 -2.299 6.344 1 84.62 10 PRO B N 1
ATOM 711 C CA . PRO B 1 10 ? -2.619 -1.382 6.914 1 84.62 10 PRO B CA 1
ATOM 712 C C . PRO B 1 10 ? -3.154 -0.381 5.895 1 84.62 10 PRO B C 1
ATOM 714 O O . PRO B 1 10 ? -2.387 0.159 5.094 1 84.62 10 PRO B O 1
ATOM 717 N N . VAL B 1 11 ? -4.461 -0.146 5.879 1 90 11 VAL B N 1
ATOM 718 C CA . VAL B 1 11 ? -5.145 0.802 5.008 1 90 11 VAL B CA 1
ATOM 719 C C . VAL B 1 11 ? -6.121 1.647 5.824 1 90 11 VAL B C 1
ATOM 721 O O . VAL B 1 11 ? -6.914 1.113 6.602 1 90 11 VAL B O 1
ATOM 724 N N . LEU B 1 12 ? -5.98 2.932 5.723 1 91.19 12 LEU B N 1
ATOM 725 C CA . LEU B 1 12 ? -6.992 3.822 6.281 1 91.19 12 LEU B CA 1
ATOM 726 C C . LEU B 1 12 ? -8.094 4.102 5.262 1 91.19 12 LEU B C 1
ATOM 728 O O . LEU B 1 12 ? -7.812 4.562 4.152 1 91.19 12 LEU B O 1
ATOM 732 N N . VAL B 1 13 ? -9.219 3.732 5.59 1 93.88 13 VAL B N 1
ATOM 733 C CA . VAL B 1 13 ? -10.344 3.908 4.68 1 93.88 13 VAL B CA 1
ATOM 734 C C . VAL B 1 13 ? -11.375 4.848 5.309 1 93.88 13 VAL B C 1
ATOM 736 O O . VAL B 1 13 ? -11.688 4.734 6.496 1 93.88 13 VAL B O 1
ATOM 739 N N . GLY B 1 14 ? -11.789 5.781 4.488 1 93.56 14 GLY B 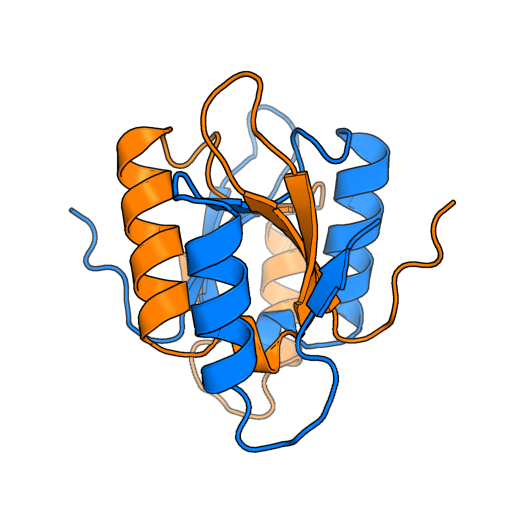N 1
ATOM 740 C CA . GLY B 1 14 ? -12.859 6.652 4.961 1 93.56 14 GLY B CA 1
ATOM 741 C C . GLY B 1 14 ? -12.641 8.109 4.598 1 93.56 14 GLY B C 1
ATOM 742 O O . GLY B 1 14 ? -11.672 8.453 3.926 1 93.56 14 GLY B O 1
ATOM 743 N N . LYS B 1 15 ? -13.609 8.883 5.047 1 87.88 15 LYS B N 1
ATOM 744 C CA . LYS B 1 15 ? -13.578 10.328 4.855 1 87.88 15 LYS B CA 1
ATOM 745 C C . LYS B 1 15 ? -13.688 11.062 6.191 1 87.88 15 LYS B C 1
ATOM 747 O O . LYS B 1 15 ? -14.594 10.789 6.98 1 87.88 15 LYS B O 1
ATOM 752 N N . GLY B 1 16 ? -12.773 11.852 6.496 1 83.56 16 GLY B N 1
ATOM 753 C CA . GLY B 1 16 ? -12.836 12.656 7.703 1 83.56 16 GLY B CA 1
ATOM 754 C C . GLY B 1 16 ? -12.898 11.836 8.977 1 83.56 16 GLY B C 1
ATOM 755 O O . GLY B 1 16 ? -12.047 10.961 9.195 1 83.56 16 GLY B O 1
ATOM 756 N N . LYS B 1 17 ? -13.938 11.992 9.828 1 85.94 17 LYS B N 1
ATOM 757 C CA . LYS B 1 17 ? -14.078 11.359 11.141 1 85.94 17 LYS B CA 1
ATOM 758 C C . LYS B 1 17 ? -14.531 9.906 11 1 85.94 17 LYS B C 1
ATOM 760 O O . LYS B 1 17 ? -14.438 9.133 11.953 1 85.94 17 LYS B O 1
ATOM 765 N N . SER B 1 18 ? -14.945 9.484 9.875 1 89.06 18 SER B N 1
ATOM 766 C CA . SER B 1 18 ? -15.43 8.125 9.656 1 89.06 18 SER B CA 1
ATOM 767 C C . SER B 1 18 ? -14.32 7.23 9.109 1 89.06 18 SER B C 1
ATOM 769 O O . SER B 1 18 ? -14.594 6.227 8.453 1 89.06 18 SER B O 1
ATOM 771 N N . THR B 1 19 ? -13.148 7.512 9.398 1 89.56 19 THR B N 1
ATOM 772 C CA . THR B 1 19 ? -12.008 6.758 8.891 1 89.56 19 THR B CA 1
ATOM 773 C C . THR B 1 19 ? -11.688 5.582 9.812 1 89.56 19 THR B C 1
ATOM 775 O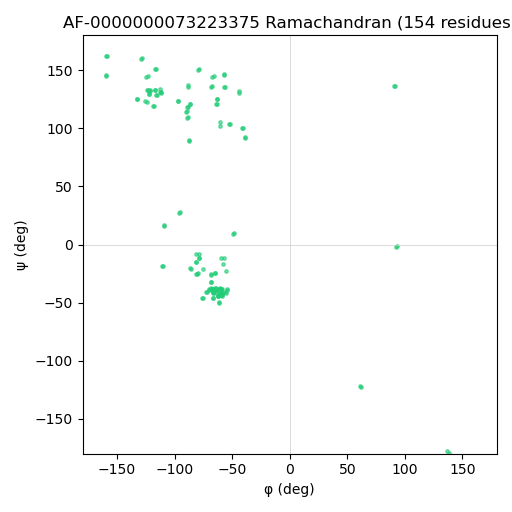 O . THR B 1 19 ? -11.734 5.715 11.031 1 89.56 19 THR B O 1
ATOM 778 N N . GLU B 1 20 ? -11.43 4.402 9.203 1 89.88 20 GLU B N 1
ATOM 779 C CA . GLU B 1 20 ? -11.039 3.209 9.938 1 89.88 20 GLU B CA 1
ATOM 780 C C . GLU B 1 20 ? -9.703 2.66 9.438 1 89.88 20 GLU B C 1
ATOM 782 O O . GLU B 1 20 ? -9.43 2.701 8.234 1 89.88 20 GLU B O 1
ATOM 787 N N . LYS B 1 21 ? -8.953 2.141 10.375 1 87.88 21 LYS B N 1
ATOM 788 C CA . LYS B 1 21 ? -7.766 1.368 10.023 1 87.88 21 LYS B CA 1
ATOM 789 C C . LYS B 1 21 ? -8.117 -0.098 9.781 1 87.88 21 LYS B C 1
ATOM 791 O O . LYS B 1 21 ? -8.68 -0.758 10.656 1 87.88 21 LYS B O 1
ATOM 796 N N . ILE B 1 22 ? -7.816 -0.575 8.578 1 88.69 22 ILE B N 1
ATOM 797 C CA . ILE B 1 22 ? -8.125 -1.945 8.188 1 88.69 22 ILE B CA 1
ATOM 798 C C . ILE B 1 22 ? -6.852 -2.652 7.734 1 88.69 22 ILE B C 1
ATOM 800 O O . ILE B 1 22 ? -6.082 -2.109 6.938 1 88.69 22 ILE B O 1
ATOM 804 N N . TRP B 1 23 ? -6.699 -3.797 8.227 1 83.88 23 TRP B N 1
ATOM 805 C CA . TRP B 1 23 ? -5.633 -4.656 7.723 1 83.88 23 TRP B CA 1
ATOM 806 C C . TRP B 1 23 ? -6.129 -5.512 6.562 1 83.88 23 TRP B C 1
ATOM 808 O O . TRP B 1 23 ? -7.039 -6.324 6.723 1 83.88 23 TRP B O 1
ATOM 818 N N . VAL B 1 24 ? -5.57 -5.258 5.383 1 87.25 24 VAL B N 1
ATOM 819 C CA . VAL B 1 24 ? -6.02 -5.91 4.156 1 87.25 24 VAL B CA 1
ATOM 820 C C . VAL B 1 24 ? -4.938 -6.855 3.648 1 87.25 24 VAL B C 1
ATOM 822 O O . VAL B 1 24 ? -3.752 -6.512 3.646 1 87.25 24 VAL B O 1
ATOM 825 N N . SER B 1 25 ? -5.32 -8.078 3.34 1 81.38 25 SER B N 1
ATOM 826 C CA . SER B 1 25 ? -4.344 -9 2.766 1 81.38 25 SER B CA 1
ATOM 827 C C . SER B 1 25 ? -3.736 -8.43 1.485 1 81.38 25 SER B C 1
ATOM 829 O O . SER B 1 25 ? -4.406 -7.711 0.742 1 81.38 25 SER B O 1
ATOM 831 N N . ILE B 1 26 ? -2.531 -8.68 1.188 1 76.19 26 ILE B N 1
ATOM 832 C CA . ILE B 1 26 ? -1.84 -8.195 -0.004 1 76.19 26 ILE B CA 1
ATOM 833 C C . ILE B 1 26 ? -2.561 -8.695 -1.254 1 76.19 26 ILE B C 1
ATOM 835 O O . ILE B 1 26 ? -2.656 -7.98 -2.252 1 76.19 26 ILE B O 1
ATOM 839 N N . GLU B 1 27 ? -3.041 -9.961 -1.152 1 76.44 27 GLU B N 1
ATOM 840 C CA . GLU B 1 27 ? -3.783 -10.508 -2.281 1 76.44 27 GLU B CA 1
ATOM 841 C C . GLU B 1 27 ? -5.004 -9.656 -2.609 1 76.44 27 GLU B C 1
ATOM 843 O O . GLU B 1 27 ? -5.277 -9.375 -3.779 1 76.44 27 GLU B O 1
ATOM 848 N N . ALA B 1 28 ? -5.695 -9.219 -1.607 1 82.94 28 ALA B N 1
ATOM 849 C CA . ALA B 1 28 ? -6.906 -8.43 -1.806 1 82.94 28 ALA B CA 1
ATOM 850 C C . ALA B 1 28 ? -6.578 -7.059 -2.387 1 82.94 28 ALA B C 1
ATOM 852 O O . ALA B 1 28 ? -7.379 -6.488 -3.133 1 82.94 28 ALA B O 1
ATOM 853 N N . ILE B 1 29 ? -5.418 -6.469 -2.051 1 83.44 29 ILE B N 1
ATOM 854 C CA . ILE B 1 29 ? -5.008 -5.152 -2.52 1 83.44 29 ILE B CA 1
ATOM 855 C C . ILE B 1 29 ? -4.809 -5.18 -4.035 1 83.44 29 ILE B C 1
ATOM 857 O O . ILE B 1 29 ? -4.98 -4.164 -4.707 1 83.44 29 ILE B O 1
ATOM 861 N N . GLN B 1 30 ? -4.531 -6.48 -4.484 1 79.25 30 GLN B N 1
ATOM 862 C CA . GLN B 1 30 ? -4.227 -6.609 -5.906 1 79.25 30 GLN B CA 1
ATOM 863 C C . GLN B 1 30 ? -5.5 -6.652 -6.742 1 79.25 30 GLN B C 1
ATOM 865 O O . GLN B 1 30 ? -5.449 -6.555 -7.969 1 79.25 30 GLN B O 1
ATOM 870 N N . HIS B 1 31 ? -6.512 -6.871 -6.098 1 83 31 HIS B N 1
ATOM 871 C CA . HIS B 1 31 ? -7.766 -6.895 -6.84 1 83 31 HIS B CA 1
ATOM 872 C C . HIS B 1 31 ? -7.98 -5.59 -7.602 1 83 31 HIS B C 1
ATOM 874 O O . HIS B 1 31 ? -7.816 -4.504 -7.043 1 83 31 HIS B O 1
ATOM 880 N N . PRO B 1 32 ? -8.391 -5.684 -8.836 1 83.25 32 PRO B N 1
ATOM 881 C CA . PRO B 1 32 ? -8.484 -4.512 -9.703 1 83.25 32 PRO B CA 1
ATOM 882 C C . PRO B 1 32 ? -9.328 -3.391 -9.102 1 83.25 32 PRO B C 1
ATOM 884 O O . PRO B 1 32 ? -8.969 -2.215 -9.211 1 83.25 32 PRO B O 1
ATOM 887 N N . THR B 1 33 ? -10.398 -3.688 -8.445 1 87.38 33 THR B N 1
ATOM 888 C CA . THR B 1 33 ? -11.258 -2.68 -7.84 1 87.38 33 THR B CA 1
ATOM 889 C C . THR B 1 33 ? -10.516 -1.917 -6.75 1 87.38 33 THR B C 1
ATOM 891 O O . THR B 1 33 ? -10.633 -0.693 -6.648 1 87.38 33 THR B O 1
ATOM 894 N N . VAL B 1 34 ? -9.711 -2.602 -5.98 1 88.69 34 VAL B N 1
ATOM 895 C CA . VAL B 1 34 ? -8.984 -1.981 -4.875 1 88.69 34 VAL B CA 1
ATOM 896 C C . VAL B 1 34 ? -7.859 -1.105 -5.426 1 88.69 34 VAL B C 1
ATOM 898 O O . VAL B 1 34 ? -7.66 0.019 -4.965 1 88.69 34 VAL B O 1
ATOM 901 N N . VAL B 1 35 ? -7.223 -1.627 -6.43 1 83.62 35 VAL B N 1
ATOM 902 C CA . VAL B 1 35 ? -6.164 -0.85 -7.062 1 83.62 35 VAL B CA 1
ATOM 903 C C . VAL B 1 35 ? -6.734 0.457 -7.609 1 83.62 35 VAL B C 1
ATOM 905 O O . VAL B 1 35 ? -6.133 1.521 -7.445 1 83.62 35 VAL B O 1
ATOM 908 N N . GLN B 1 36 ? -7.871 0.355 -8.227 1 87.56 36 GLN B N 1
ATOM 909 C CA . GLN B 1 36 ? -8.523 1.552 -8.75 1 87.56 36 GLN B CA 1
ATOM 910 C C . GLN B 1 36 ? -8.844 2.537 -7.629 1 87.56 36 GLN B C 1
ATOM 912 O O . GLN B 1 36 ? -8.641 3.744 -7.781 1 87.56 36 GLN B O 1
ATOM 917 N N . LEU B 1 37 ? -9.32 2.049 -6.496 1 91.12 37 LEU B N 1
ATOM 918 C CA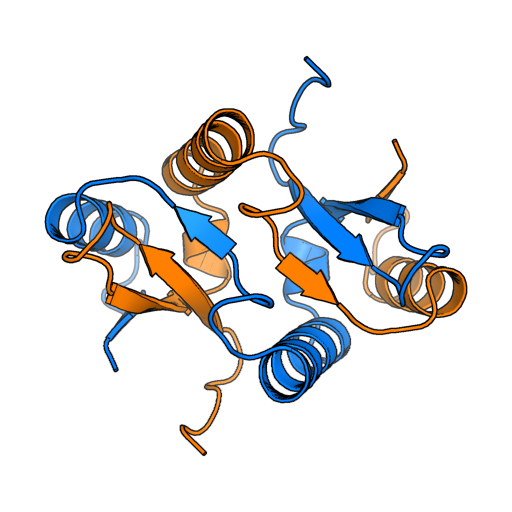 . LEU B 1 37 ? -9.641 2.91 -5.363 1 91.12 37 LEU B CA 1
ATOM 919 C C . LEU B 1 37 ? -8.383 3.578 -4.82 1 91.12 37 LEU B C 1
ATOM 921 O O . LEU B 1 37 ? -8.414 4.754 -4.449 1 91.12 37 LEU B O 1
ATOM 925 N N . LEU B 1 38 ? -7.289 2.896 -4.801 1 88.06 38 LEU B N 1
ATOM 926 C CA . LEU B 1 38 ? -6.016 3.449 -4.344 1 88.06 38 LEU B CA 1
ATOM 927 C C . LEU B 1 38 ? -5.578 4.609 -5.23 1 88.06 38 LEU B C 1
ATOM 929 O O . LEU B 1 38 ? -5.176 5.66 -4.73 1 88.06 38 LEU B O 1
ATOM 933 N N . HIS B 1 39 ? -5.727 4.387 -6.512 1 84.38 39 HIS B N 1
ATOM 934 C CA . HIS B 1 39 ? -5.328 5.434 -7.445 1 84.38 39 HIS B CA 1
ATOM 935 C C . HIS B 1 39 ? -6.23 6.656 -7.32 1 84.38 39 HIS B C 1
ATOM 937 O O . HIS B 1 39 ? -5.746 7.793 -7.281 1 84.38 39 HIS B O 1
ATOM 943 N N . GLN B 1 40 ? -7.445 6.434 -7.273 1 88.31 40 GLN B N 1
ATOM 944 C CA . GLN B 1 40 ? -8.398 7.523 -7.117 1 88.31 40 GLN B CA 1
ATOM 945 C C . GLN B 1 40 ? -8.141 8.305 -5.832 1 88.31 40 GLN B C 1
ATOM 947 O O . GLN B 1 40 ? -8.219 9.539 -5.824 1 88.31 40 GLN B O 1
ATOM 952 N N . SER B 1 41 ? -7.848 7.637 -4.758 1 90.31 41 SER B N 1
ATOM 953 C CA . SER B 1 41 ? -7.602 8.289 -3.475 1 90.31 41 SER B CA 1
ATOM 954 C C . SER B 1 41 ? -6.328 9.125 -3.518 1 90.31 41 SER B C 1
ATOM 956 O O . SER B 1 41 ? -6.289 10.227 -2.971 1 90.31 41 SER B O 1
ATOM 958 N N . ALA B 1 42 ? -5.316 8.586 -4.148 1 83.75 42 ALA B N 1
ATOM 959 C CA . ALA B 1 42 ? -4.082 9.336 -4.312 1 83.75 42 ALA B CA 1
ATOM 960 C C . ALA B 1 42 ? -4.316 10.609 -5.121 1 83.75 42 ALA B C 1
ATOM 962 O O . ALA B 1 42 ? -3.748 11.664 -4.82 1 83.75 42 ALA B O 1
ATOM 963 N N . ASP B 1 43 ? -5.141 10.492 -6.082 1 83.06 43 ASP B N 1
ATOM 964 C CA . ASP B 1 43 ? -5.484 11.664 -6.883 1 83.06 43 ASP B CA 1
ATOM 965 C C . ASP B 1 43 ? -6.227 12.703 -6.047 1 83.06 43 ASP B C 1
ATOM 967 O O . ASP B 1 43 ? -6.004 13.906 -6.203 1 83.06 43 ASP B O 1
ATOM 971 N N . GLU B 1 44 ? -7.086 12.258 -5.207 1 86.44 44 GLU B N 1
ATOM 972 C CA . GLU B 1 44 ? -7.91 13.133 -4.383 1 86.44 44 GLU B CA 1
ATOM 973 C C . GLU B 1 44 ? -7.098 13.727 -3.232 1 86.44 44 GLU B C 1
ATOM 975 O O . GLU B 1 44 ? -7.223 14.914 -2.928 1 86.44 44 GLU B O 1
ATOM 980 N N . LEU B 1 45 ? -6.316 12.922 -2.521 1 85.25 45 LEU B N 1
ATOM 981 C CA . LEU B 1 45 ? -5.555 13.328 -1.348 1 85.25 45 LEU B CA 1
ATOM 982 C C . LEU B 1 45 ? -4.203 13.914 -1.752 1 85.25 45 LEU B C 1
ATOM 984 O O . LEU B 1 45 ? -3.604 14.688 -0.997 1 85.25 45 LEU B O 1
ATOM 988 N N . GLY B 1 46 ? -3.773 13.617 -2.879 1 82 46 GLY B N 1
ATOM 989 C CA . GLY B 1 46 ? -2.389 13.867 -3.244 1 82 46 GLY B CA 1
ATOM 990 C C . GLY B 1 46 ? -1.474 12.695 -2.957 1 82 46 GLY B C 1
ATOM 991 O O . GLY B 1 46 ? -1.616 12.023 -1.932 1 82 46 GLY B O 1
ATOM 992 N N . TYR B 1 47 ? -0.571 12.328 -3.83 1 75.56 47 TYR B N 1
ATOM 993 C CA . TYR B 1 47 ? 0.308 11.164 -3.736 1 75.56 47 TYR B CA 1
ATOM 994 C C . TYR B 1 47 ? 1.146 11.219 -2.465 1 75.56 47 TYR B C 1
ATOM 996 O O . TYR B 1 47 ? 1.621 10.188 -1.983 1 75.56 47 TYR B O 1
ATOM 1004 N N . GLN B 1 48 ? 1.192 12.336 -1.926 1 75.5 48 GLN B N 1
ATOM 1005 C CA . GLN B 1 48 ? 1.94 12.422 -0.675 1 75.5 48 GLN B CA 1
ATOM 1006 C C . GLN B 1 48 ? 1.108 11.906 0.498 1 75.5 48 GLN B C 1
ATOM 1008 O O . GLN B 1 48 ? 1.658 11.461 1.508 1 75.5 48 GLN B O 1
ATOM 1013 N N . GLN B 1 49 ? -0.207 11.938 0.364 1 78.38 49 GLN B N 1
ATOM 1014 C CA . GLN B 1 49 ? -1.07 11.578 1.486 1 78.38 49 GLN B CA 1
ATOM 1015 C C . GLN B 1 49 ? -1.775 10.25 1.241 1 78.38 49 GLN B C 1
ATOM 1017 O O . GLN B 1 49 ? -2.184 9.57 2.188 1 78.38 49 GLN B O 1
ATOM 1022 N N . GLY B 1 50 ? -1.876 9.75 -0.006 1 84.75 50 GLY B N 1
ATOM 1023 C CA . GLY B 1 50 ? -2.678 8.586 -0.342 1 84.75 50 GLY B CA 1
ATOM 1024 C C . GLY B 1 50 ? -1.845 7.367 -0.687 1 84.75 50 GLY B C 1
ATOM 1025 O O . GLY B 1 50 ? -2.35 6.41 -1.28 1 84.75 50 GLY B O 1
ATOM 1026 N N . VAL B 1 51 ? -0.539 7.445 -0.298 1 85.88 51 VAL B N 1
ATOM 1027 C CA . VAL B 1 51 ? 0.365 6.391 -0.742 1 85.88 51 VAL B CA 1
ATOM 1028 C C . VAL B 1 51 ? 1.135 5.836 0.454 1 85.88 51 VAL B C 1
ATOM 1030 O O . VAL B 1 51 ? 1.163 6.449 1.522 1 85.88 51 VAL B O 1
ATOM 1033 N N . LEU B 1 52 ? 1.662 4.645 0.293 1 89.75 52 LEU B N 1
ATOM 1034 C CA . LEU B 1 52 ? 2.557 4.09 1.305 1 89.75 52 LEU B CA 1
ATOM 1035 C C . LEU B 1 52 ? 3.848 4.898 1.392 1 89.75 52 LEU B C 1
ATOM 1037 O O . LEU B 1 52 ? 4.344 5.391 0.377 1 89.75 52 LEU B O 1
ATOM 1041 N N . ARG B 1 53 ? 4.309 4.969 2.555 1 90.94 53 ARG B N 1
ATOM 1042 C CA . ARG B 1 53 ? 5.586 5.637 2.773 1 90.94 53 ARG B CA 1
ATOM 1043 C C . ARG B 1 53 ? 6.586 4.699 3.438 1 90.94 53 ARG B C 1
ATOM 1045 O O . ARG B 1 53 ? 6.258 4.027 4.418 1 90.94 53 ARG B O 1
ATOM 1052 N N . ILE B 1 54 ? 7.66 4.621 2.906 1 92.94 54 ILE B N 1
ATOM 1053 C CA . ILE B 1 54 ? 8.758 3.826 3.441 1 92.94 54 ILE B CA 1
ATOM 1054 C C . ILE B 1 54 ? 9.938 4.738 3.779 1 92.94 54 ILE B C 1
ATOM 1056 O O . ILE B 1 54 ? 10.453 5.441 2.908 1 92.94 54 ILE B O 1
ATOM 1060 N N . ILE B 1 55 ? 10.312 4.773 4.992 1 94 55 ILE B N 1
ATOM 1061 C CA . ILE B 1 55 ? 11.469 5.523 5.469 1 94 55 ILE B CA 1
ATOM 1062 C C . ILE B 1 55 ? 12.727 4.656 5.359 1 94 55 ILE B C 1
ATOM 1064 O O . ILE B 1 55 ? 13.055 3.912 6.285 1 94 55 ILE B O 1
ATOM 1068 N N . TYR B 1 56 ? 13.352 4.734 4.234 1 95.25 56 TYR B N 1
ATOM 1069 C CA . TYR B 1 56 ? 14.523 3.924 3.91 1 95.25 56 TYR B CA 1
ATOM 1070 C C . TYR B 1 56 ? 15.336 4.562 2.791 1 95.25 56 TYR B C 1
ATOM 1072 O O . TYR B 1 56 ? 14.875 5.5 2.139 1 95.25 56 TYR B O 1
ATOM 1080 N N . ASP B 1 57 ? 16.516 4.164 2.664 1 96.06 57 ASP B N 1
ATOM 1081 C CA . ASP B 1 57 ? 17.344 4.637 1.549 1 96.06 57 ASP B CA 1
ATOM 1082 C C . ASP B 1 57 ? 16.75 4.207 0.211 1 96.06 57 ASP B C 1
ATOM 1084 O O . ASP B 1 57 ? 16.531 3.016 -0.029 1 96.06 57 ASP B O 1
ATOM 1088 N N . VAL B 1 58 ? 16.516 5.172 -0.67 1 94.44 58 VAL B N 1
ATOM 1089 C CA . VAL B 1 58 ? 15.82 4.938 -1.932 1 94.44 58 VAL B CA 1
ATOM 1090 C C . VAL B 1 58 ? 16.578 3.895 -2.752 1 94.44 58 VAL B C 1
ATOM 1092 O O . VAL B 1 58 ? 15.969 2.977 -3.311 1 94.44 58 VAL B O 1
ATOM 1095 N N . ASN B 1 59 ? 17.875 3.998 -2.816 1 94.38 59 ASN B N 1
ATOM 1096 C CA . ASN B 1 59 ? 18.672 3.1 -3.65 1 94.38 59 ASN B CA 1
ATOM 1097 C C . ASN B 1 59 ? 18.688 1.683 -3.082 1 94.38 59 ASN B C 1
ATOM 1099 O O . ASN B 1 59 ? 18.625 0.707 -3.834 1 94.38 59 ASN B O 1
ATOM 1103 N N . ILE B 1 60 ? 18.766 1.604 -1.821 1 94.94 60 ILE B N 1
ATOM 1104 C CA . ILE B 1 60 ? 18.75 0.286 -1.197 1 94.94 60 ILE B CA 1
ATOM 1105 C C . ILE B 1 60 ? 17.375 -0.366 -1.401 1 94.94 60 ILE B C 1
ATOM 1107 O O . ILE B 1 60 ? 17.297 -1.564 -1.682 1 94.94 60 ILE B O 1
ATOM 1111 N N . PHE B 1 61 ? 16.297 0.383 -1.335 1 94.44 61 PHE B N 1
ATOM 1112 C CA . PHE B 1 61 ? 14.945 -0.126 -1.566 1 94.44 61 PHE B CA 1
ATOM 1113 C C . PHE B 1 61 ? 14.805 -0.653 -2.99 1 94.44 61 PHE B C 1
ATOM 1115 O O . PHE B 1 61 ? 14.281 -1.749 -3.201 1 94.44 61 PHE B O 1
ATOM 1122 N N . LYS B 1 62 ? 15.328 0.091 -3.959 1 91.38 62 LYS B N 1
ATOM 1123 C CA . LYS B 1 62 ? 15.266 -0.336 -5.352 1 91.38 62 LYS B CA 1
ATOM 1124 C C . LYS B 1 62 ? 15.984 -1.668 -5.551 1 91.38 62 LYS B C 1
ATOM 1126 O O . LYS B 1 62 ? 15.5 -2.541 -6.27 1 91.38 62 LYS B O 1
ATOM 1131 N N . ASP B 1 63 ? 17.094 -1.797 -4.824 1 91.25 63 ASP B N 1
ATOM 1132 C CA . ASP B 1 63 ? 17.844 -3.047 -4.895 1 91.25 63 ASP B CA 1
ATOM 1133 C C . ASP B 1 63 ? 17.047 -4.203 -4.297 1 91.25 63 ASP B C 1
ATOM 1135 O O . ASP B 1 63 ? 17.062 -5.312 -4.832 1 91.25 63 ASP B O 1
ATOM 1139 N N . ILE B 1 64 ? 16.406 -3.934 -3.225 1 90.69 64 ILE B N 1
ATOM 1140 C CA . ILE B 1 64 ? 15.617 -4.957 -2.547 1 90.69 64 ILE B CA 1
ATOM 1141 C C . ILE B 1 64 ? 14.508 -5.449 -3.475 1 90.69 64 ILE B C 1
ATOM 1143 O O . ILE B 1 64 ? 14.336 -6.656 -3.658 1 90.69 64 ILE B O 1
ATOM 1147 N N . ILE B 1 65 ? 13.734 -4.484 -4.074 1 89.5 65 ILE B N 1
ATOM 1148 C CA . ILE B 1 65 ? 12.602 -4.891 -4.91 1 89.5 65 ILE B CA 1
ATOM 1149 C C . ILE B 1 65 ? 13.117 -5.574 -6.176 1 89.5 65 ILE B C 1
ATOM 1151 O O . ILE B 1 65 ? 12.492 -6.504 -6.684 1 89.5 65 ILE B O 1
ATOM 1155 N N . HIS B 1 66 ? 14.172 -5.121 -6.734 1 84.94 66 HIS B N 1
ATOM 1156 C CA . HIS B 1 66 ? 14.789 -5.766 -7.887 1 84.94 66 HIS B CA 1
ATOM 1157 C C . HIS B 1 66 ? 15.109 -7.23 -7.594 1 84.94 66 HIS B C 1
ATOM 1159 O O . HIS B 1 66 ? 14.891 -8.102 -8.438 1 84.94 66 HIS B O 1
ATOM 1165 N N . ASN B 1 67 ? 15.617 -7.457 -6.387 1 84.94 67 ASN B N 1
ATOM 1166 C CA . ASN B 1 67 ? 16.016 -8.805 -6.008 1 84.94 67 ASN B CA 1
ATOM 1167 C C . ASN B 1 67 ? 14.82 -9.648 -5.578 1 84.94 67 ASN B C 1
ATOM 1169 O O . ASN B 1 67 ? 14.891 -10.875 -5.547 1 84.94 67 ASN B O 1
ATOM 1173 N N . ALA B 1 68 ? 13.789 -8.984 -5.117 1 79.31 68 ALA B N 1
ATOM 1174 C CA . ALA B 1 68 ? 12.586 -9.68 -4.656 1 79.31 68 ALA B CA 1
ATOM 1175 C C . ALA B 1 68 ? 11.852 -10.336 -5.824 1 79.31 68 ALA B C 1
ATOM 1177 O O . ALA B 1 68 ? 11.07 -11.266 -5.629 1 79.31 68 ALA B O 1
ATOM 1178 N N . SER B 1 69 ? 12.023 -9.844 -6.965 1 69.88 69 SER B N 1
ATOM 1179 C CA . SER B 1 69 ? 11.375 -10.406 -8.148 1 69.88 69 SER B CA 1
ATOM 1180 C C . SER B 1 69 ? 12.219 -11.5 -8.781 1 69.88 69 SER B C 1
ATOM 1182 O O . SER B 1 69 ? 13.445 -11.398 -8.828 1 69.88 69 SER B O 1
ATOM 1184 N N . ASN B 1 70 ? 11.742 -12.664 -8.648 1 61.97 70 ASN B N 1
ATOM 1185 C CA . ASN B 1 70 ? 12.438 -13.742 -9.344 1 61.97 70 ASN B CA 1
ATOM 1186 C C . ASN B 1 70 ? 12.477 -13.5 -10.852 1 61.97 70 ASN B C 1
ATOM 1188 O O . ASN B 1 70 ? 13.133 -14.242 -11.586 1 61.97 70 ASN B O 1
ATOM 1192 N N . ASN B 1 71 ? 11.711 -12.562 -11.188 1 59.25 71 ASN B N 1
ATOM 1193 C CA . ASN B 1 71 ? 11.617 -12.359 -12.633 1 59.25 71 ASN B CA 1
ATOM 1194 C C . ASN B 1 71 ? 12.242 -11.031 -13.047 1 59.25 71 ASN B C 1
ATOM 1196 O O . ASN B 1 71 ? 12.344 -10.109 -12.234 1 59.25 71 ASN B O 1
ATOM 1200 N N . TYR B 1 72 ? 13.016 -11.086 -14.047 1 55.22 72 TYR B N 1
ATOM 1201 C CA . TYR B 1 72 ? 13.664 -9.953 -14.688 1 55.22 72 TYR B CA 1
ATOM 1202 C C . TYR B 1 72 ? 12.664 -8.836 -14.977 1 55.22 72 TYR B C 1
ATOM 1204 O O . TYR B 1 72 ? 13.016 -7.82 -15.586 1 55.22 72 TYR B O 1
ATOM 1212 N N . LEU B 1 73 ? 11.398 -8.984 -14.43 1 60.06 73 LEU B N 1
ATOM 1213 C CA . LEU B 1 73 ? 10.414 -7.949 -14.742 1 60.06 73 LEU B CA 1
ATOM 1214 C C . LEU B 1 73 ? 10.633 -6.719 -13.867 1 60.06 73 LEU B C 1
ATOM 1216 O O . LEU B 1 73 ? 11.125 -6.828 -12.742 1 60.06 73 LEU B O 1
ATOM 1220 N N . SER B 1 74 ? 10.273 -5.703 -14.461 1 67.88 74 SER B N 1
ATOM 1221 C CA . SER B 1 74 ? 10.383 -4.457 -13.711 1 67.88 74 SER B CA 1
ATOM 1222 C C . SER B 1 74 ? 9.523 -4.492 -12.445 1 67.88 74 SER B C 1
ATOM 1224 O O . SER B 1 74 ? 8.305 -4.656 -12.523 1 67.88 74 SER B O 1
ATOM 1226 N N . THR B 1 75 ? 10.125 -4.633 -11.383 1 79.94 75 THR B N 1
ATOM 1227 C CA . THR B 1 75 ? 9.445 -4.715 -10.094 1 79.94 75 THR B CA 1
ATOM 1228 C C . THR B 1 75 ? 9.102 -3.32 -9.578 1 79.94 75 THR B C 1
ATOM 1230 O O . THR B 1 75 ? 8.258 -3.174 -8.695 1 79.94 75 THR B O 1
ATOM 1233 N N . TYR B 1 76 ? 9.703 -2.328 -10.414 1 81.06 76 TYR B N 1
ATOM 1234 C CA . TYR B 1 76 ? 9.352 -0.969 -10.023 1 81.06 76 TYR B CA 1
ATOM 1235 C C . TYR B 1 76 ? 9.57 0.005 -11.172 1 81.06 76 TYR B C 1
ATOM 1237 O O . TYR B 1 76 ? 10.273 -0.311 -12.141 1 81.06 76 TYR B O 1
ATOM 1245 N N . ILE B 1 77 ? 8.766 0.988 -11.281 1 77.19 77 ILE B N 1
ATOM 1246 C CA . ILE B 1 77 ? 8.938 2.117 -12.188 1 77.19 77 ILE B CA 1
ATOM 1247 C C . ILE B 1 77 ? 9.109 3.404 -11.391 1 77.19 77 ILE B C 1
ATOM 1249 O O . ILE B 1 77 ? 8.406 3.623 -10.398 1 77.19 77 ILE B O 1
ATOM 1253 N N . CYS B 1 78 ? 10.164 4.137 -11.727 1 70.31 78 CYS B N 1
ATOM 1254 C CA . CYS B 1 78 ? 10.375 5.426 -11.078 1 70.31 78 CYS B CA 1
ATOM 1255 C C . CYS B 1 78 ? 9.836 6.562 -11.938 1 70.31 78 CYS B C 1
ATOM 1257 O O . CYS B 1 78 ? 10.016 6.566 -13.156 1 70.31 78 CYS B O 1
ATOM 1259 N N . ILE B 1 79 ? 8.922 7.375 -11.359 1 58.97 79 ILE B N 1
ATOM 1260 C CA . ILE B 1 79 ? 8.469 8.516 -12.148 1 58.97 79 ILE B CA 1
ATOM 1261 C C . ILE B 1 79 ? 9.234 9.773 -11.719 1 58.97 79 ILE B C 1
ATOM 1263 O O . ILE B 1 79 ? 9.586 9.914 -10.547 1 58.97 79 ILE B O 1
#

pLDDT: mean 80.87, std 13.24, range [29.64, 96.12]

Radius of gyration: 14.45 Å; Cα contacts (8 Å, |Δi|>4): 292; chains: 2; bounding box: 37×34×35 Å

Nearest PDB structures (foldseek):
  7sqr-assembly1_A  TM=3.317E-01  e=1.996E+00  Pseudomonas phage 201phi2-1
  7sqq-assembly1_A  TM=3.317E-01  e=1.996E+00  Pseudomonas phage 201phi2-1
  8ym1-assembly2_C  TM=3.412E-01  e=3.414E+00  Swine acute diarrhea syndrome coronavirus
  7sqr-assembly1_A  TM=3.315E-01  e=1.612E+00  Pseudomonas phage 201phi2-1
  7sqq-assembly1_A  TM=3.315E-01  e=1.612E+00  Pseudomonas phage 201phi2-1